Protein AF-0000000083697445 (afdb_homodimer)

Secondary structure (DSSP, 8-state):
--PBPEEEE-HHHHHHHHTEEEEES--TT--HHHHHHHHGGGS-EEEEEEEE-TTS-EEEEEEEEESSHHHHHHHHHHHTTT-B--/--PBPEEEE-HHHHHHHHTEEEEES--TT--HHHHHHHHGGGS-EEEEEEEE-TTS-EEEEEEEEESSHHHHHHHHHHHTTT-B--

Solvent-accessible surface area (backbone atoms only — not comparable to full-atom values): 9108 Å² total; per-residue (Å²): 130,71,54,46,24,42,45,44,68,37,53,74,50,47,63,55,34,59,9,22,30,31,36,34,62,42,51,53,83,66,50,70,67,61,53,48,61,61,57,47,76,42,41,58,74,73,44,78,45,73,45,52,46,94,81,67,37,35,71,19,34,33,41,39,27,35,74,38,46,68,30,34,50,52,40,36,72,66,31,38,68,67,36,64,63,132,130,72,55,46,24,41,44,45,68,36,54,73,50,49,62,54,33,58,9,23,30,30,38,33,63,42,52,54,82,65,50,70,68,60,52,47,62,62,58,46,76,41,42,56,73,73,45,80,46,72,45,54,46,94,83,67,37,36,73,19,36,33,43,39,25,35,74,38,46,68,30,35,51,51,39,36,69,65,33,36,67,66,36,64,64,130

Foldseek 3Di:
DDDDDDDDPPVVVVQQVLQKDKFFQAAFPDDPVNVCVLLCVLAAWPDKAFDADPVRGGPRMIMTGHPGNNSSVVSCVVDPVNDDDD/DDDDDDDDPPVVVVQQVLQKDKFFQAAFPDDPVVVCVLLPVLAAWPDKAFDADPVRTGPRMIMTGHPGNNSSVVSCVVDPVNDDDD

Radius of gyration: 20.16 Å; Cα contacts (8 Å, |Δi|>4): 335; chains: 2; bounding box: 30×50×48 Å

Organism: NCBI:txid97028

InterPro domains:
  IPR000504 RNA recognition motif domain [PF00076] (21-82)
  IPR000504 RNA recognition motif domain [PS50102] (19-86)
  IPR000504 RNA recognition motif domain [SM00360] (20-86)
  IPR012677 Nucleotide-binding alpha-beta plait domain superfamily [G3DSA:3.30.70.330] (16-86)
  IPR035979 RNA-binding domain superfamily [SSF54928] (15-82)

Sequence (172 aa):
ASSPLQVKYADGELERLEHKLFIGMLPKNVSEVEVSALFSKYGTIKDLQILRGSQQTSKGCAFLKYETKEQALAALEAINGKHKMEASSPLQVKYADGELERLEHKLFIGMLPKNVSEVEVSALFSKYGTIKDLQILRGSQQTSKGCAFLKYETKEQALAALEAINGKHKME

Nearest PDB structures (foldseek):
  3nnc-assembly1_A  TM=9.068E-01  e=1.904E-07  Homo sapiens
  2von-assembly1_A  TM=8.091E-01  e=4.634E-06  Homo sapiens
  2voo-assembly2_B  TM=8.103E-01  e=5.308E-06  Homo sapiens
  5iqq-assembly1_D  TM=8.779E-01  e=1.470E-05  Homo sapiens
  5wpa-assembly1_A  TM=9.255E-01  e=4.072E-05  Homo sapiens

pLDDT: mean 88.09, std 11.18, range [54.75, 98.19]

Structure (mmCIF, N/CA/C/O backbone):
data_AF-0000000083697445-model_v1
#
loop_
_entity.id
_entity.type
_entity.pdbx_description
1 polymer 'CUGBP Elav-like family member 5-like'
#
loop_
_atom_site.group_PDB
_atom_site.id
_atom_site.type_symbol
_atom_site.label_atom_id
_atom_site.label_alt_id
_atom_site.label_comp_id
_atom_site.label_asym_id
_atom_site.label_entity_id
_atom_site.label_seq_id
_atom_site.pdbx_PDB_ins_code
_atom_site.Cartn_x
_atom_site.Cartn_y
_atom_site.Cartn_z
_atom_site.occupancy
_atom_site.B_iso_or_equiv
_atom_site.auth_seq_id
_atom_site.auth_comp_id
_atom_site.auth_asym_id
_atom_site.auth_atom_id
_atom_site.pdbx_PDB_model_num
ATOM 1 N N . ALA A 1 1 ? -2.195 24.141 24.938 1 54.75 1 ALA A N 1
ATOM 2 C CA . ALA A 1 1 ? -1.483 24.609 23.766 1 54.75 1 ALA A CA 1
ATOM 3 C C . ALA A 1 1 ? -1.59 23.609 22.625 1 54.75 1 ALA A C 1
ATOM 5 O O . ALA A 1 1 ? -1.6 22.391 22.844 1 54.75 1 ALA A O 1
ATOM 6 N N . SER A 1 2 ? -2.082 23.938 21.453 1 76.31 2 SER A N 1
ATOM 7 C CA . SER A 1 2 ? -2.283 22.969 20.375 1 76.31 2 SER A CA 1
ATOM 8 C C . SER A 1 2 ? -0.956 22.391 19.891 1 76.31 2 SER A C 1
ATOM 10 O O . SER A 1 2 ? 0.028 23.125 19.75 1 76.31 2 SER A O 1
ATOM 12 N N . SER A 1 3 ? -0.766 21.094 20.125 1 87.69 3 SER A N 1
ATOM 13 C CA . SER A 1 3 ? 0.449 20.422 19.688 1 87.69 3 SER A CA 1
ATOM 14 C C . SER A 1 3 ? 0.592 20.484 18.172 1 87.69 3 SER A C 1
ATOM 16 O O . SER A 1 3 ? -0.406 20.469 17.438 1 87.69 3 SER A O 1
ATOM 18 N N . PRO A 1 4 ? 1.868 20.688 17.703 1 94.38 4 PRO A N 1
ATOM 19 C CA . PRO A 1 4 ? 2.076 20.641 16.25 1 94.38 4 PRO A CA 1
ATOM 20 C C . PRO A 1 4 ? 1.626 19.328 15.617 1 94.38 4 PRO A C 1
ATOM 22 O O . PRO A 1 4 ? 1.666 18.281 16.266 1 94.38 4 PRO A O 1
ATOM 25 N N . LEU A 1 5 ? 1.169 19.484 14.359 1 95.06 5 LEU A N 1
ATOM 26 C CA . LEU A 1 5 ? 0.784 18.281 13.617 1 95.06 5 LEU A CA 1
ATOM 27 C C . LEU A 1 5 ? 1.97 17.344 13.461 1 95.06 5 LEU A C 1
ATOM 29 O O . LEU A 1 5 ? 3.104 17.781 13.266 1 95.06 5 LEU A O 1
ATOM 33 N N . GLN A 1 6 ? 1.692 16.078 13.594 1 94.31 6 GLN A N 1
ATOM 34 C CA . GLN A 1 6 ? 2.641 15.039 13.211 1 94.31 6 GLN A CA 1
ATOM 35 C C . GLN A 1 6 ? 2.32 14.477 11.828 1 94.31 6 GLN A C 1
ATOM 37 O O . GLN A 1 6 ? 1.202 14.016 11.586 1 94.31 6 GLN A O 1
ATOM 42 N N . VAL A 1 7 ? 3.258 14.602 10.867 1 94.69 7 VAL A N 1
ATOM 43 C CA . VAL A 1 7 ? 3.076 14.07 9.523 1 94.69 7 VAL A CA 1
ATOM 44 C C . VAL A 1 7 ? 4.176 13.055 9.219 1 94.69 7 VAL A C 1
ATOM 46 O O . VAL A 1 7 ? 5.359 13.344 9.414 1 94.69 7 VAL A O 1
ATOM 49 N N . LYS A 1 8 ? 3.773 11.812 8.875 1 92.12 8 LYS A N 1
ATOM 50 C CA . LYS A 1 8 ? 4.715 10.773 8.469 1 92.12 8 LYS A CA 1
ATOM 51 C C . LYS A 1 8 ? 4.16 9.961 7.301 1 92.12 8 LYS A C 1
ATOM 53 O O . LYS A 1 8 ? 2.967 10.039 6.996 1 92.12 8 LYS A O 1
ATOM 58 N N . TYR A 1 9 ? 5.059 9.211 6.633 1 88.94 9 TYR A N 1
ATOM 59 C CA . TYR A 1 9 ? 4.543 8.266 5.656 1 88.94 9 TYR A CA 1
ATOM 60 C C . TYR A 1 9 ? 3.635 7.234 6.32 1 88.94 9 TYR A C 1
ATOM 62 O O . TYR A 1 9 ? 3.896 6.805 7.445 1 88.94 9 TYR A O 1
ATOM 70 N N . ALA A 1 10 ? 2.521 6.914 5.68 1 84.25 10 ALA A N 1
ATOM 71 C CA . ALA A 1 10 ? 1.624 5.895 6.211 1 84.25 10 ALA A CA 1
ATOM 72 C C . ALA A 1 10 ? 2.311 4.531 6.258 1 84.25 10 ALA A C 1
ATOM 74 O O . ALA A 1 10 ? 2.773 4.027 5.234 1 84.25 10 ALA A O 1
ATOM 75 N N . ASP A 1 11 ? 3.238 4.316 7.184 1 65.56 11 ASP A N 1
ATOM 76 C CA . ASP A 1 11 ? 4.074 3.127 7.328 1 65.56 11 ASP A CA 1
ATOM 77 C C . ASP A 1 11 ? 3.236 1.854 7.234 1 65.56 11 ASP A C 1
ATOM 79 O O . ASP A 1 11 ? 3.645 0.881 6.598 1 65.56 11 ASP A O 1
ATOM 83 N N . GLY A 1 12 ? 2.092 1.822 7.996 1 63.78 12 GLY A N 1
ATOM 84 C CA . GLY A 1 12 ? 1.35 0.571 8.031 1 63.78 12 GLY A CA 1
ATOM 85 C C . GLY A 1 12 ? 1.02 0.032 6.652 1 63.78 12 GLY A C 1
ATOM 86 O O . GLY A 1 12 ? 0.965 -1.183 6.453 1 63.78 12 GLY A O 1
ATOM 87 N N . GLU A 1 13 ? 1.055 0.935 5.844 1 60.91 13 GLU A N 1
ATOM 88 C CA . GLU A 1 13 ? 0.673 0.515 4.496 1 60.91 13 GLU A CA 1
ATOM 89 C C . GLU A 1 13 ? 1.84 -0.155 3.777 1 60.91 13 GLU A C 1
ATOM 91 O O . GLU A 1 13 ? 1.64 -1.073 2.979 1 60.91 13 GLU A O 1
ATOM 96 N N . LEU A 1 14 ? 2.949 0.31 4.137 1 60.62 14 LEU A N 1
ATOM 97 C CA . LEU A 1 14 ? 4.129 -0.295 3.525 1 60.62 14 LEU A CA 1
ATOM 98 C C . LEU A 1 14 ? 4.25 -1.764 3.916 1 60.62 14 LEU A C 1
ATOM 100 O O . LEU A 1 14 ? 4.512 -2.617 3.066 1 60.62 14 LEU A O 1
ATOM 104 N N . GLU A 1 15 ? 4.113 -1.955 5.191 1 62.12 15 GLU A N 1
ATOM 105 C CA . GLU A 1 15 ? 4.191 -3.334 5.664 1 62.12 15 GLU A CA 1
ATOM 106 C C . GLU A 1 15 ? 3.127 -4.207 5.004 1 62.12 15 GLU A C 1
ATOM 108 O O . GLU A 1 15 ? 3.385 -5.363 4.676 1 62.12 15 GLU A O 1
ATOM 113 N N . ARG A 1 16 ? 2.062 -3.555 4.738 1 66.69 16 ARG A N 1
ATOM 114 C CA . ARG A 1 16 ? 0.943 -4.293 4.164 1 66.69 16 ARG A CA 1
ATOM 115 C C . ARG A 1 16 ? 1.198 -4.617 2.693 1 66.69 16 ARG A C 1
ATOM 117 O O . ARG A 1 16 ? 0.812 -5.684 2.211 1 66.69 16 ARG A O 1
ATOM 124 N N . LEU A 1 17 ? 2.049 -3.848 2.121 1 69.75 17 LEU A N 1
ATOM 125 C CA . LEU A 1 17 ? 2.336 -4.023 0.701 1 69.75 17 LEU A CA 1
ATOM 126 C C . LEU A 1 17 ? 3.348 -5.145 0.485 1 69.75 17 LEU A C 1
ATOM 128 O O . LEU A 1 17 ? 3.248 -5.898 -0.484 1 69.75 17 LEU A O 1
ATOM 132 N N . GLU A 1 18 ? 4.203 -5.371 1.481 1 75.44 18 GLU A N 1
ATOM 133 C CA . GLU A 1 18 ? 5.285 -6.336 1.329 1 75.44 18 GLU A CA 1
ATOM 134 C C . GLU A 1 18 ? 4.762 -7.77 1.389 1 75.44 18 GLU A C 1
ATOM 136 O O . GLU A 1 18 ? 5.449 -8.703 0.978 1 75.44 18 GLU A O 1
ATOM 141 N N . HIS A 1 19 ? 3.527 -7.836 1.831 1 87.56 19 HIS A N 1
ATOM 142 C CA . HIS A 1 19 ? 2.973 -9.188 1.909 1 87.56 19 HIS A CA 1
ATOM 143 C C . HIS A 1 19 ? 1.938 -9.414 0.812 1 87.56 19 HIS A C 1
ATOM 145 O O . HIS A 1 19 ? 1.216 -10.414 0.837 1 87.56 19 HIS A O 1
ATOM 151 N N . LYS A 1 20 ? 1.91 -8.492 -0.183 1 90.31 20 LYS A N 1
ATOM 152 C CA . LYS A 1 20 ? 0.982 -8.609 -1.304 1 90.31 20 LYS A CA 1
ATOM 153 C C . LYS A 1 20 ? 1.714 -8.992 -2.586 1 90.31 20 LYS A C 1
ATOM 155 O O . LYS A 1 20 ? 2.746 -8.406 -2.918 1 90.31 20 LYS A O 1
ATOM 160 N N . LEU A 1 21 ? 1.105 -9.961 -3.354 1 93.81 21 LEU A N 1
ATOM 161 C CA . LEU A 1 21 ? 1.686 -10.453 -4.598 1 93.81 21 LEU A CA 1
ATOM 162 C C . LEU A 1 21 ? 0.755 -10.188 -5.777 1 93.81 21 LEU A C 1
ATOM 164 O O . LEU A 1 21 ? -0.468 -10.25 -5.633 1 93.81 21 LEU A O 1
ATOM 168 N N . PHE A 1 22 ? 1.399 -9.859 -6.848 1 92.88 22 PHE A N 1
ATOM 169 C CA . PHE A 1 22 ? 0.784 -9.953 -8.164 1 92.88 22 PHE A CA 1
ATOM 170 C C . PHE A 1 22 ? 1.038 -11.32 -8.789 1 92.88 22 PHE A C 1
ATOM 172 O O . PHE A 1 22 ? 2.168 -11.82 -8.766 1 92.88 22 PHE A O 1
ATOM 179 N N . ILE A 1 23 ? -0.003 -11.906 -9.367 1 95.38 23 ILE A N 1
ATOM 180 C CA . ILE A 1 23 ? 0.073 -13.18 -10.086 1 95.38 23 ILE A CA 1
ATOM 181 C C . ILE A 1 23 ? -0.394 -12.992 -11.523 1 95.38 23 ILE A C 1
ATOM 183 O O . ILE A 1 23 ? -1.516 -12.539 -11.766 1 95.38 23 ILE A O 1
ATOM 187 N N . GLY A 1 24 ? 0.518 -13.258 -12.453 1 94.75 24 GLY A N 1
ATOM 188 C CA . GLY A 1 24 ? 0.191 -13.164 -13.867 1 94.75 24 GLY A CA 1
ATOM 189 C C . GLY A 1 24 ? 0.255 -14.492 -14.586 1 94.75 24 GLY A C 1
ATOM 190 O O . GLY A 1 24 ? 0.662 -15.5 -14.008 1 94.75 24 GLY A O 1
ATOM 191 N N . MET A 1 25 ? -0.325 -14.383 -15.82 1 92.88 25 MET A N 1
ATOM 192 C CA . MET A 1 25 ? -0.33 -15.531 -16.719 1 92.88 25 MET A CA 1
ATOM 193 C C . MET A 1 25 ? -1.287 -16.609 -16.234 1 92.88 25 MET A C 1
ATOM 195 O O . MET A 1 25 ? -1.001 -17.797 -16.344 1 92.88 25 MET A O 1
ATOM 199 N N . LEU A 1 26 ? -2.314 -16.156 -15.609 1 93.75 26 LEU A N 1
ATOM 200 C CA . LEU A 1 26 ? -3.375 -17.078 -15.203 1 93.75 26 LEU A CA 1
ATOM 201 C C . LEU A 1 26 ? -4.266 -17.438 -16.391 1 93.75 26 LEU A C 1
ATOM 203 O O . LEU A 1 26 ? -4.555 -16.594 -17.234 1 93.75 26 LEU A O 1
ATOM 207 N N . PRO A 1 27 ? -4.637 -18.688 -16.406 1 91.06 27 PRO A N 1
ATOM 208 C CA . PRO A 1 27 ? -5.625 -19.062 -17.422 1 91.06 27 PRO A CA 1
ATOM 209 C C . PRO A 1 27 ? -6.914 -18.25 -17.312 1 91.06 27 PRO A C 1
ATOM 211 O O . PRO A 1 27 ? -7.293 -17.828 -16.219 1 91.06 27 PRO A O 1
ATOM 214 N N . LYS A 1 28 ? -7.652 -18.078 -18.438 1 86.75 28 LYS A N 1
ATOM 215 C CA . LYS A 1 28 ? -8.859 -17.266 -18.5 1 86.75 28 LYS A CA 1
ATOM 216 C C . LYS A 1 28 ? -9.953 -17.828 -17.594 1 86.75 28 LYS A C 1
ATOM 218 O O . LYS A 1 28 ? -10.75 -17.078 -17.047 1 86.75 28 LYS A O 1
ATOM 223 N N . ASN A 1 29 ? -9.945 -19.141 -17.375 1 87.25 29 ASN A N 1
ATOM 224 C CA . ASN A 1 29 ? -11.039 -19.781 -16.641 1 87.25 29 ASN A CA 1
ATOM 225 C C . ASN A 1 29 ? -10.594 -20.188 -15.242 1 87.25 29 ASN A C 1
ATOM 227 O O . ASN A 1 29 ? -11.25 -21.016 -14.602 1 87.25 29 ASN A O 1
ATOM 231 N N . VAL A 1 30 ? -9.547 -19.578 -14.805 1 90.5 30 VAL A N 1
ATOM 232 C CA . VAL A 1 30 ? -9.055 -20 -13.5 1 90.5 30 VAL A CA 1
ATOM 233 C C . VAL A 1 30 ? -10.031 -19.578 -12.414 1 90.5 30 VAL A C 1
ATOM 235 O O . VAL A 1 30 ? -10.633 -18.5 -12.492 1 90.5 30 VAL A O 1
ATOM 238 N N . SER A 1 31 ? -10.172 -20.438 -11.391 1 90.19 31 SER A N 1
ATOM 239 C CA . SER A 1 31 ? -11.055 -20.125 -10.273 1 90.19 31 SER A CA 1
ATOM 240 C C . SER A 1 31 ? -10.258 -19.672 -9.055 1 90.19 31 SER A C 1
ATOM 242 O O . SER A 1 31 ? -9.078 -20 -8.922 1 90.19 31 SER A O 1
ATOM 244 N N . GLU A 1 32 ? -10.945 -19 -8.109 1 93.06 32 GLU A N 1
ATOM 245 C CA . GLU A 1 32 ? -10.328 -18.609 -6.844 1 93.06 32 GLU A CA 1
ATOM 246 C C . GLU A 1 32 ? -9.898 -19.828 -6.035 1 93.06 32 GLU A C 1
ATOM 248 O O . GLU A 1 32 ? -8.867 -19.797 -5.355 1 93.06 32 GLU A O 1
ATOM 253 N N . VAL A 1 33 ? -10.68 -20.859 -6.148 1 94.62 33 VAL A N 1
ATOM 254 C CA . VAL A 1 33 ? -10.398 -22.094 -5.406 1 94.62 33 VAL A CA 1
ATOM 255 C C . VAL A 1 33 ? -9.062 -22.672 -5.867 1 94.62 33 VAL A C 1
ATOM 257 O O . VAL A 1 33 ? -8.234 -23.078 -5.043 1 94.62 33 VAL A O 1
ATOM 260 N N . GLU A 1 34 ? -8.836 -22.672 -7.141 1 94.44 34 GLU A N 1
ATOM 261 C CA . GLU A 1 34 ? -7.602 -23.234 -7.695 1 94.44 34 GLU A CA 1
ATOM 262 C C . GLU A 1 34 ? -6.387 -22.406 -7.273 1 94.44 34 GLU A C 1
ATOM 264 O O . GLU A 1 34 ? -5.363 -22.969 -6.875 1 94.44 34 GLU A O 1
ATOM 269 N N . VAL A 1 35 ? -6.527 -21.141 -7.324 1 96.19 35 VAL A N 1
ATOM 270 C CA . VAL A 1 35 ? -5.426 -20.25 -6.945 1 96.19 35 VAL A CA 1
ATOM 271 C C . VAL A 1 35 ? -5.148 -20.391 -5.449 1 96.19 35 VAL A C 1
ATOM 273 O O . VAL A 1 35 ? -3.992 -20.547 -5.039 1 96.19 35 VAL A O 1
ATOM 276 N N . SER A 1 36 ? -6.156 -20.406 -4.656 1 97.19 36 SER A N 1
ATOM 277 C CA . SER A 1 36 ? -6.012 -20.516 -3.207 1 97.19 36 SER A CA 1
ATOM 278 C C . SER A 1 36 ? -5.363 -21.844 -2.811 1 97.19 36 SER A C 1
ATOM 280 O O . SER A 1 36 ? -4.543 -21.891 -1.892 1 97.19 36 SER A O 1
ATOM 282 N N . ALA A 1 37 ? -5.727 -22.859 -3.48 1 96.81 37 ALA A N 1
ATOM 283 C CA . ALA A 1 37 ? -5.172 -24.188 -3.172 1 96.81 37 ALA A CA 1
ATOM 284 C C . ALA A 1 37 ? -3.656 -24.203 -3.371 1 96.81 37 ALA A C 1
ATOM 286 O O . ALA A 1 37 ? -2.926 -24.766 -2.561 1 96.81 37 ALA A O 1
ATOM 287 N N . LEU A 1 38 ? -3.23 -23.594 -4.348 1 97 38 LEU A N 1
ATOM 288 C CA . LEU A 1 38 ? -1.805 -23.562 -4.648 1 97 38 LEU A CA 1
ATOM 289 C C . LEU A 1 38 ? -1.065 -22.672 -3.66 1 97 38 LEU A C 1
ATOM 291 O O . LEU A 1 38 ? -0.038 -23.062 -3.105 1 97 38 LEU A O 1
ATOM 295 N N . PHE A 1 39 ? -1.509 -21.547 -3.369 1 98.12 39 PHE A N 1
ATOM 296 C CA . PHE A 1 39 ? -0.775 -20.516 -2.633 1 98.12 39 PHE A CA 1
ATOM 297 C C . PHE A 1 39 ? -0.92 -20.734 -1.131 1 98.12 39 PHE A C 1
ATOM 299 O O . PHE A 1 39 ? -0.108 -20.234 -0.349 1 98.12 39 PHE A O 1
ATOM 306 N N . SER A 1 40 ? -1.927 -21.469 -0.719 1 98.19 40 SER A N 1
ATOM 307 C CA . SER A 1 40 ? -2.115 -21.734 0.703 1 98.19 40 SER A CA 1
ATOM 308 C C . SER A 1 40 ? -1.018 -22.656 1.246 1 98.19 40 SER A C 1
ATOM 310 O O . SER A 1 40 ? -0.836 -22.75 2.461 1 98.19 40 SER A O 1
ATOM 312 N N . LYS A 1 41 ? -0.303 -23.188 0.384 1 98 41 LYS A N 1
ATOM 313 C CA . LYS A 1 41 ? 0.814 -24.031 0.774 1 98 41 LYS A CA 1
ATOM 314 C C . LYS A 1 41 ? 1.916 -23.234 1.451 1 98 41 LYS A C 1
ATOM 316 O O . LYS A 1 41 ? 2.76 -23.781 2.158 1 98 41 LYS A O 1
ATOM 321 N N . TYR A 1 42 ? 1.882 -21.984 1.276 1 98 42 TYR A N 1
ATOM 322 C CA . TYR A 1 42 ? 3.014 -21.172 1.711 1 98 42 TYR A CA 1
ATOM 323 C C . TYR A 1 42 ? 2.611 -20.25 2.85 1 98 42 TYR A C 1
ATOM 325 O O . TYR A 1 42 ? 3.422 -19.438 3.316 1 98 42 TYR A O 1
ATOM 333 N N . GLY A 1 43 ? 1.399 -20.312 3.211 1 97.62 43 GLY A N 1
ATOM 334 C CA . GLY A 1 43 ? 0.983 -19.5 4.336 1 97.62 43 GLY A CA 1
ATOM 335 C C . GLY A 1 43 ? -0.503 -19.188 4.336 1 97.62 43 GLY A C 1
ATOM 336 O O . GLY A 1 43 ? -1.265 -19.797 3.578 1 97.62 43 GLY A O 1
ATOM 337 N N . THR A 1 44 ? -0.844 -18.297 5.293 1 97.69 44 THR A N 1
ATOM 338 C CA . THR A 1 44 ? -2.234 -17.875 5.445 1 97.69 44 THR A CA 1
ATOM 339 C C . THR A 1 44 ? -2.57 -16.75 4.477 1 97.69 44 THR A C 1
ATOM 341 O O . THR A 1 44 ? -1.984 -15.672 4.547 1 97.69 44 THR A O 1
ATOM 344 N N . ILE A 1 45 ? -3.604 -16.984 3.643 1 96.56 45 ILE A N 1
ATOM 345 C CA . ILE A 1 45 ? -4.059 -15.977 2.693 1 96.56 45 ILE A CA 1
ATOM 346 C C . ILE A 1 45 ? -5.098 -15.07 3.355 1 96.56 45 ILE A C 1
ATOM 348 O O . ILE A 1 45 ? -6.113 -15.555 3.861 1 96.56 45 ILE A O 1
ATOM 352 N N . LYS A 1 46 ? -4.789 -13.742 3.338 1 93.75 46 LYS A N 1
ATOM 353 C CA . LYS A 1 46 ? -5.699 -12.766 3.939 1 93.75 46 LYS A CA 1
ATOM 354 C C . LYS A 1 46 ? -6.68 -12.227 2.906 1 93.75 46 LYS A C 1
ATOM 356 O O . LYS A 1 46 ? -7.801 -11.836 3.248 1 93.75 46 LYS A O 1
ATOM 361 N N . ASP A 1 47 ? -6.238 -12.141 1.714 1 91.81 47 ASP A N 1
ATOM 362 C CA . ASP A 1 47 ? -7.039 -11.594 0.623 1 91.81 47 ASP A CA 1
ATOM 363 C C . ASP A 1 47 ? -6.605 -12.18 -0.721 1 91.81 47 ASP A C 1
ATOM 365 O O . ASP A 1 47 ? -5.414 -12.406 -0.949 1 91.81 47 ASP A O 1
ATOM 369 N N . LEU A 1 48 ? -7.633 -12.508 -1.579 1 94.19 48 LEU A N 1
ATOM 370 C CA . LEU A 1 48 ? -7.406 -12.961 -2.945 1 94.19 48 LEU A CA 1
ATOM 371 C C . LEU A 1 48 ? -8.414 -12.344 -3.904 1 94.19 48 LEU A C 1
ATOM 373 O O . LEU A 1 48 ? -9.625 -12.477 -3.711 1 94.19 48 LEU A O 1
ATOM 377 N N . GLN A 1 49 ? -7.797 -11.625 -4.914 1 89.88 49 GLN A N 1
ATOM 378 C CA . GLN A 1 49 ? -8.641 -10.984 -5.914 1 89.88 49 GLN A CA 1
ATOM 379 C C . GLN A 1 49 ? -8.195 -11.352 -7.328 1 89.88 49 GLN A C 1
ATOM 381 O O . GLN A 1 49 ? -7.094 -10.992 -7.75 1 89.88 49 GLN A O 1
ATOM 386 N N . ILE A 1 50 ? -9.102 -12 -8.055 1 90.75 50 ILE A N 1
ATOM 387 C CA . ILE A 1 50 ? -8.859 -12.258 -9.469 1 90.75 50 ILE A CA 1
ATOM 388 C C . ILE A 1 50 ? -9.508 -11.156 -10.305 1 90.75 50 ILE A C 1
ATOM 390 O O . ILE A 1 50 ? -10.672 -10.805 -10.102 1 90.75 50 ILE A O 1
ATOM 394 N N . LEU A 1 51 ? -8.672 -10.516 -11.18 1 86.69 51 LEU A N 1
ATOM 395 C CA . LEU A 1 51 ? -9.203 -9.453 -12.016 1 86.69 51 LEU A CA 1
ATOM 396 C C . LEU A 1 51 ? -9.977 -10.023 -13.203 1 86.69 51 LEU A C 1
ATOM 398 O O . LEU A 1 51 ? -9.453 -10.859 -13.945 1 86.69 51 LEU A O 1
ATOM 402 N N . ARG A 1 52 ? -11.18 -9.734 -13.195 1 79.94 52 ARG A N 1
ATOM 403 C CA . ARG A 1 52 ? -12.062 -10.227 -14.25 1 79.94 52 ARG A CA 1
ATOM 404 C C . ARG A 1 52 ? -12.594 -9.07 -15.094 1 79.94 52 ARG A C 1
ATOM 406 O O . ARG A 1 52 ? -12.789 -7.965 -14.586 1 79.94 52 ARG A O 1
ATOM 413 N N . GLY A 1 53 ? -12.609 -9.305 -16.469 1 72.38 53 GLY A N 1
ATOM 414 C CA . GLY A 1 53 ? -13.25 -8.359 -17.359 1 72.38 53 GLY A CA 1
ATOM 415 C C . GLY A 1 53 ? -14.766 -8.391 -17.281 1 72.38 53 GLY A C 1
ATOM 416 O O . GLY A 1 53 ? -15.328 -8.945 -16.328 1 72.38 53 GLY A O 1
ATOM 417 N N . SER A 1 54 ? -15.336 -7.637 -18.203 1 68.31 54 SER A N 1
ATOM 418 C CA . SER A 1 54 ? -16.781 -7.438 -18.25 1 68.31 54 SER A CA 1
ATOM 419 C C . SER A 1 54 ? -17.516 -8.766 -18.375 1 68.31 54 SER A C 1
ATOM 421 O O . SER A 1 54 ? -18.641 -8.914 -17.875 1 68.31 54 SER A O 1
ATOM 423 N N . GLN A 1 55 ? -16.938 -9.641 -19.016 1 66.19 55 GLN A N 1
ATOM 424 C CA . GLN A 1 55 ? -17.625 -10.914 -19.203 1 66.19 55 GLN A CA 1
ATOM 425 C C . GLN A 1 55 ? -17.188 -11.93 -18.156 1 66.19 55 GLN A C 1
ATOM 427 O O . GLN A 1 55 ? -17.25 -13.141 -18.391 1 66.19 55 GLN A O 1
ATOM 432 N N . GLN A 1 56 ? -16.688 -11.469 -17.031 1 67.69 56 GLN A N 1
ATOM 433 C CA . GLN A 1 56 ? -16.25 -12.336 -15.945 1 67.69 56 GLN A CA 1
ATOM 434 C C . GLN A 1 56 ? -15.047 -13.18 -16.375 1 67.69 56 GLN A C 1
ATOM 436 O O . GLN A 1 56 ? -14.719 -14.18 -15.727 1 67.69 56 GLN A O 1
ATOM 441 N N . THR A 1 57 ? -14.562 -12.844 -17.562 1 67.44 57 THR A N 1
ATOM 442 C CA . THR A 1 57 ? -13.336 -13.508 -18 1 67.44 57 THR A CA 1
ATOM 443 C C . THR A 1 57 ? -12.117 -12.891 -17.312 1 67.44 57 THR A C 1
ATOM 445 O O . THR A 1 57 ? -12.055 -11.68 -17.094 1 67.44 57 THR A O 1
ATOM 448 N N . SER A 1 58 ? -11.281 -13.805 -16.734 1 70.81 58 SER A N 1
ATOM 449 C CA . SER A 1 58 ? -10.07 -13.344 -16.062 1 70.81 58 SER A CA 1
ATOM 450 C C . SER A 1 58 ? -9.172 -12.562 -17.016 1 70.81 58 SER A C 1
ATOM 452 O O . SER A 1 58 ? -9.062 -12.914 -18.203 1 70.81 58 SER A O 1
ATOM 454 N N . LYS A 1 59 ? -8.664 -11.477 -16.562 1 80.06 59 LYS A N 1
ATOM 455 C CA . LYS A 1 59 ? -7.668 -10.742 -17.328 1 80.06 59 LYS A CA 1
ATOM 456 C C . LYS A 1 59 ? -6.301 -11.414 -17.25 1 80.06 59 LYS A C 1
ATOM 458 O O . LYS A 1 59 ? -5.289 -10.836 -17.656 1 80.06 59 LYS A O 1
ATOM 463 N N . GLY A 1 60 ? -6.27 -12.672 -16.688 1 89.88 60 GLY A N 1
ATOM 464 C CA . GLY A 1 60 ? -5.031 -13.422 -16.609 1 89.88 60 GLY A CA 1
ATOM 465 C C . GLY A 1 60 ? -4.152 -13.016 -15.438 1 89.88 60 GLY A C 1
ATOM 466 O O . GLY A 1 60 ? -2.938 -13.234 -15.461 1 89.88 60 GLY A O 1
ATOM 467 N N . CYS A 1 61 ? -4.785 -12.32 -14.461 1 93.5 61 CYS A N 1
ATOM 468 C CA . CYS A 1 61 ? -3.949 -11.914 -13.336 1 93.5 61 CYS A CA 1
ATOM 469 C C . CYS A 1 61 ? -4.754 -11.867 -12.047 1 93.5 61 CYS A C 1
ATOM 471 O O . CYS A 1 61 ? -5.984 -11.922 -12.078 1 93.5 61 CYS A O 1
ATOM 473 N N . ALA A 1 62 ? -4.066 -11.883 -10.906 1 93 62 ALA A N 1
ATOM 474 C CA . ALA A 1 62 ? -4.668 -11.82 -9.578 1 93 62 ALA A CA 1
ATOM 475 C C . ALA A 1 62 ? -3.752 -11.086 -8.602 1 93 62 ALA A C 1
ATOM 477 O O . ALA A 1 62 ? -2.547 -10.969 -8.836 1 93 62 ALA A O 1
ATOM 478 N N . PHE A 1 63 ? -4.379 -10.555 -7.562 1 91.81 63 PHE A N 1
ATOM 479 C CA . PHE A 1 63 ? -3.66 -10.047 -6.402 1 91.81 63 PHE A CA 1
ATOM 480 C C . PHE A 1 63 ? -3.928 -10.906 -5.176 1 91.81 63 PHE A C 1
ATOM 482 O O . PHE A 1 63 ? -5.074 -11.258 -4.898 1 91.81 63 PHE A O 1
ATOM 489 N N . LEU A 1 64 ? -2.758 -11.227 -4.488 1 94.88 64 LEU A N 1
ATOM 490 C CA . LEU A 1 64 ? -2.834 -12.094 -3.318 1 94.88 64 LEU A CA 1
ATOM 491 C C . LEU A 1 64 ? -2.07 -11.492 -2.145 1 94.88 64 LEU A C 1
ATOM 493 O O . LEU A 1 64 ? -0.932 -11.047 -2.301 1 94.88 64 LEU A O 1
ATOM 497 N N . LYS A 1 65 ? -2.771 -11.477 -0.99 1 91.62 65 LYS A N 1
ATOM 498 C CA . LYS A 1 65 ? -2.15 -10.953 0.223 1 91.62 65 LYS A CA 1
ATOM 499 C C . LYS A 1 65 ? -1.979 -12.047 1.271 1 91.62 65 LYS A C 1
ATOM 501 O O . LYS A 1 65 ? -2.941 -12.734 1.624 1 91.62 65 LYS A O 1
ATOM 506 N N . TYR A 1 66 ? -0.723 -12.086 1.849 1 95.75 66 TYR A N 1
ATOM 507 C CA . TYR A 1 66 ? -0.438 -13.031 2.924 1 95.75 66 TYR A CA 1
ATOM 508 C C . TYR A 1 66 ? -0.487 -12.344 4.281 1 95.75 66 TYR A C 1
ATOM 510 O O . TYR A 1 66 ? -0.518 -11.109 4.359 1 95.75 66 TYR A O 1
ATOM 518 N N . GLU A 1 67 ? -0.512 -13.211 5.242 1 93.12 67 GLU A N 1
ATOM 519 C CA . GLU A 1 67 ? -0.46 -12.727 6.617 1 93.12 67 GLU A CA 1
ATOM 520 C C . GLU A 1 67 ? 0.894 -12.094 6.93 1 93.12 67 GLU A C 1
ATOM 522 O O . GLU A 1 67 ? 0.972 -11.109 7.664 1 93.12 67 GLU A O 1
ATOM 527 N N . THR A 1 68 ? 1.984 -12.648 6.379 1 89.81 68 THR A N 1
ATOM 528 C CA . THR A 1 68 ? 3.311 -12.109 6.672 1 89.81 68 THR A CA 1
ATOM 529 C C . THR A 1 68 ? 4.133 -11.969 5.395 1 89.81 68 THR A C 1
ATOM 531 O O . THR A 1 68 ? 3.848 -12.625 4.391 1 89.81 68 THR A O 1
ATOM 534 N N . LYS A 1 69 ? 5.133 -11.156 5.539 1 89.38 69 LYS A N 1
ATOM 535 C CA . LYS A 1 69 ? 6.059 -10.945 4.434 1 89.38 69 LYS A CA 1
ATOM 536 C C . LYS A 1 69 ? 6.824 -12.219 4.102 1 89.38 69 LYS A C 1
ATOM 538 O O . LYS A 1 69 ? 7.09 -12.5 2.93 1 89.38 69 LYS A O 1
ATOM 543 N N . GLU A 1 70 ? 7.188 -12.977 5.102 1 94.31 70 GLU A N 1
ATOM 544 C CA . GLU A 1 70 ? 7.941 -14.219 4.918 1 94.31 70 GLU A CA 1
ATOM 545 C C . GLU A 1 70 ? 7.156 -15.219 4.074 1 94.31 70 GLU A C 1
ATOM 547 O O . GLU A 1 70 ? 7.727 -15.906 3.229 1 94.31 70 GLU A O 1
ATOM 552 N N . GLN A 1 71 ? 5.898 -15.25 4.297 1 96.75 71 GLN A N 1
ATOM 553 C CA . GLN A 1 71 ? 5.039 -16.141 3.521 1 96.75 71 GLN A CA 1
ATOM 554 C C . GLN A 1 71 ? 5.004 -15.727 2.053 1 96.75 71 GLN A C 1
ATOM 556 O O . GLN A 1 71 ? 5.078 -16.578 1.163 1 96.75 71 GLN A O 1
ATOM 561 N N . ALA A 1 72 ? 4.875 -14.43 1.795 1 95.44 72 ALA A N 1
ATOM 562 C CA . ALA A 1 72 ? 4.863 -13.906 0.431 1 95.44 72 ALA A CA 1
ATOM 563 C C . ALA A 1 72 ? 6.168 -14.227 -0.292 1 95.44 72 ALA A C 1
ATOM 565 O O . ALA A 1 72 ? 6.156 -14.664 -1.446 1 95.44 72 ALA A O 1
ATOM 566 N N . LEU A 1 73 ? 7.238 -14.055 0.424 1 93.88 73 LEU A N 1
ATOM 567 C CA . LEU A 1 73 ? 8.547 -14.336 -0.147 1 93.88 73 LEU A CA 1
ATOM 568 C C . LEU A 1 73 ? 8.688 -15.82 -0.474 1 93.88 73 LEU A C 1
ATOM 570 O O . LEU A 1 73 ? 9.188 -16.188 -1.544 1 93.88 73 LEU A O 1
ATOM 574 N N . ALA A 1 74 ? 8.273 -16.688 0.387 1 97.19 74 ALA A N 1
ATOM 575 C CA . ALA A 1 74 ? 8.336 -18.141 0.166 1 97.19 74 ALA A CA 1
ATOM 576 C C . ALA A 1 74 ? 7.543 -18.531 -1.077 1 97.19 74 ALA A C 1
ATOM 578 O O . ALA A 1 74 ? 8.016 -19.328 -1.896 1 97.19 74 ALA A O 1
ATOM 579 N N . ALA A 1 75 ? 6.363 -18.016 -1.182 1 97.75 75 ALA A N 1
ATOM 580 C CA . ALA A 1 75 ? 5.527 -18.312 -2.34 1 97.75 75 ALA A CA 1
ATOM 581 C C . ALA A 1 75 ? 6.18 -17.828 -3.631 1 97.75 75 ALA A C 1
ATOM 583 O O . ALA A 1 75 ? 6.207 -18.547 -4.629 1 97.75 75 ALA A O 1
ATOM 584 N N . LEU A 1 76 ? 6.598 -16.609 -3.602 1 96.25 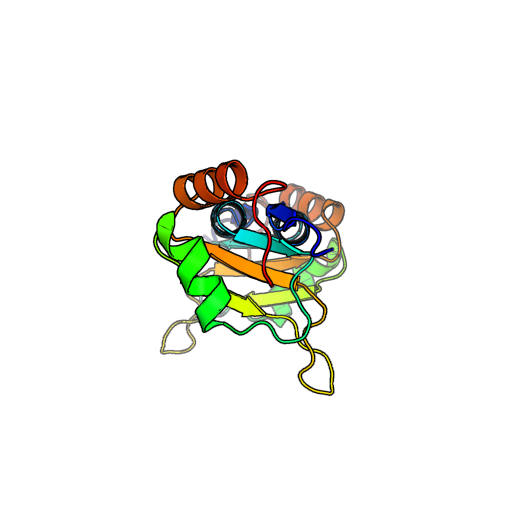76 LEU A N 1
ATOM 585 C CA . LEU A 1 76 ? 7.254 -16 -4.758 1 96.25 76 LEU A CA 1
ATOM 586 C C . LEU A 1 76 ? 8.414 -16.875 -5.234 1 96.25 76 LEU A C 1
ATOM 588 O O . LEU A 1 76 ? 8.492 -17.203 -6.422 1 96.25 76 LEU A O 1
ATOM 592 N N . GLU A 1 77 ? 9.273 -17.312 -4.309 1 96.62 77 GLU A N 1
ATOM 593 C CA . GLU A 1 77 ? 10.453 -18.109 -4.629 1 96.62 77 GLU A CA 1
ATOM 594 C C . GLU A 1 77 ? 10.07 -19.5 -5.137 1 96.62 77 GLU A C 1
ATOM 596 O O . GLU A 1 77 ? 10.727 -20.047 -6.02 1 96.62 77 GLU A O 1
ATOM 601 N N . ALA A 1 78 ? 9.039 -19.984 -4.68 1 97.44 78 ALA A N 1
ATOM 602 C CA . ALA A 1 78 ? 8.641 -21.344 -4.992 1 97.44 78 ALA A CA 1
ATOM 603 C C . ALA A 1 78 ? 7.918 -21.422 -6.332 1 97.44 78 ALA A C 1
ATOM 605 O O . ALA A 1 78 ? 8.031 -22.406 -7.059 1 97.44 78 ALA A O 1
ATOM 606 N N . ILE A 1 79 ? 7.191 -20.344 -6.707 1 97.19 79 ILE A N 1
ATOM 607 C CA . ILE A 1 79 ? 6.211 -20.484 -7.781 1 97.19 79 ILE A CA 1
ATOM 608 C C . ILE A 1 79 ? 6.68 -19.719 -9.008 1 97.19 79 ILE A C 1
ATOM 610 O O . ILE A 1 79 ? 6.496 -20.172 -10.141 1 97.19 79 ILE A O 1
ATOM 614 N N . ASN A 1 80 ? 7.191 -18.516 -8.805 1 96.69 80 ASN A N 1
ATOM 615 C CA . ASN A 1 80 ? 7.531 -17.641 -9.922 1 96.69 80 ASN A CA 1
ATOM 616 C C . ASN A 1 80 ? 8.383 -18.359 -10.969 1 96.69 80 ASN A C 1
ATOM 618 O O . ASN A 1 80 ? 9.469 -18.844 -10.656 1 96.69 80 ASN A O 1
ATOM 622 N N . GLY A 1 81 ? 7.805 -18.438 -12.125 1 96.19 81 GLY A N 1
ATOM 623 C CA . GLY A 1 81 ? 8.531 -19.016 -13.25 1 96.19 81 GLY A CA 1
ATOM 624 C C . GLY A 1 81 ? 8.664 -20.516 -13.156 1 96.19 81 GLY A C 1
ATOM 625 O O . GLY A 1 81 ? 9.375 -21.141 -13.961 1 96.19 81 GLY A O 1
ATOM 626 N N . LYS A 1 82 ? 8.023 -21.188 -12.234 1 95.56 82 LYS A N 1
ATOM 627 C CA . LYS A 1 82 ? 8.242 -22.609 -11.992 1 95.56 82 LYS A CA 1
ATOM 628 C C . LYS A 1 82 ? 6.938 -23.391 -12.102 1 95.56 82 LYS A C 1
ATOM 630 O O . LYS A 1 82 ? 6.945 -24.594 -12.398 1 95.56 82 LYS A O 1
ATOM 635 N N . HIS A 1 83 ? 5.855 -22.766 -11.789 1 95.25 83 HIS A N 1
ATOM 636 C CA . HIS A 1 83 ? 4.566 -23.453 -11.758 1 95.25 83 HIS A CA 1
ATOM 637 C C . HIS A 1 83 ? 3.705 -23.047 -12.953 1 95.25 83 HIS A C 1
ATOM 639 O O . HIS A 1 83 ? 3.672 -21.875 -13.336 1 95.25 83 HIS A O 1
ATOM 645 N N . LYS A 1 84 ? 3.016 -24.062 -13.484 1 93.31 84 LYS A N 1
ATOM 646 C CA . LYS A 1 84 ? 2.047 -23.828 -14.555 1 93.31 84 LYS A CA 1
ATOM 647 C C . LYS A 1 84 ? 0.639 -24.219 -14.109 1 93.31 84 LYS A C 1
ATOM 649 O O . LYS A 1 84 ? 0.459 -25.203 -13.391 1 93.31 84 LYS A O 1
ATOM 654 N N . MET A 1 85 ? -0.268 -23.281 -14.43 1 87.06 85 MET A N 1
ATOM 655 C CA . MET A 1 85 ? -1.669 -23.609 -14.18 1 87.06 85 MET A CA 1
ATOM 656 C C . MET A 1 85 ? -2.4 -23.922 -15.484 1 87.06 85 MET A C 1
ATOM 658 O O . MET A 1 85 ? -2.137 -23.281 -16.5 1 87.06 85 MET A O 1
ATOM 662 N N . GLU A 1 86 ? -3.096 -25.062 -15.594 1 77.62 86 GLU A N 1
ATOM 663 C CA . GLU A 1 86 ? -3.834 -25.5 -16.766 1 77.62 86 GLU A CA 1
ATOM 664 C C . GLU A 1 86 ? -5.34 -25.438 -16.531 1 77.62 86 GLU A C 1
ATOM 666 O O . GLU A 1 86 ? -5.801 -25.562 -15.398 1 77.62 86 GLU A O 1
ATOM 671 N N . ALA B 1 1 ? 1.119 -24.297 -25.094 1 54.91 1 ALA B N 1
ATOM 672 C CA . ALA B 1 1 ? 1.811 -24.734 -23.875 1 54.91 1 ALA B CA 1
ATOM 673 C C . ALA B 1 1 ? 1.572 -23.75 -22.734 1 54.91 1 ALA B C 1
ATOM 675 O O . ALA B 1 1 ? 1.485 -22.531 -22.953 1 54.91 1 ALA B O 1
ATOM 676 N N . SER B 1 2 ? 1.05 -24.125 -21.594 1 76.44 2 SER B N 1
ATOM 677 C CA . SER B 1 2 ? 0.728 -23.203 -20.516 1 76.44 2 SER B CA 1
ATOM 678 C C . SER B 1 2 ? 1.984 -22.531 -19.953 1 76.44 2 SER B C 1
ATOM 680 O O . SER B 1 2 ? 3.014 -23.188 -19.781 1 76.44 2 SER B O 1
ATOM 682 N N . SER B 1 3 ? 2.09 -21.234 -20.156 1 87.88 3 SER B N 1
ATOM 683 C CA . SER B 1 3 ? 3.229 -20.484 -19.641 1 87.88 3 SER B CA 1
ATOM 684 C C . SER B 1 3 ? 3.287 -20.547 -18.125 1 87.88 3 SER B C 1
ATOM 686 O O . SER B 1 3 ? 2.252 -20.594 -17.453 1 87.88 3 SER B O 1
ATOM 688 N N . PRO B 1 4 ? 4.543 -20.656 -17.594 1 94.56 4 PRO B N 1
ATOM 689 C CA . PRO B 1 4 ? 4.664 -20.609 -16.125 1 94.56 4 PRO B CA 1
ATOM 690 C C . PRO B 1 4 ? 4.074 -19.344 -15.531 1 94.56 4 PRO B C 1
ATOM 692 O O . PRO B 1 4 ? 4.086 -18.281 -16.172 1 94.56 4 PRO B O 1
ATOM 695 N N . LEU B 1 5 ? 3.545 -19.531 -14.305 1 95.19 5 LEU B N 1
ATOM 696 C CA . LEU B 1 5 ? 3.021 -18.375 -13.586 1 95.19 5 LEU B CA 1
ATOM 697 C C . LEU B 1 5 ? 4.117 -17.344 -13.344 1 95.19 5 LEU B C 1
ATOM 699 O O . LEU B 1 5 ? 5.27 -17.703 -13.086 1 95.19 5 LEU B O 1
ATOM 703 N N . GLN B 1 6 ? 3.736 -16.094 -13.492 1 94.38 6 GLN B N 1
ATOM 704 C CA . GLN B 1 6 ? 4.574 -14.992 -13.047 1 94.38 6 GLN B CA 1
ATOM 705 C C . GLN B 1 6 ? 4.129 -14.477 -11.68 1 94.38 6 GLN B C 1
ATOM 707 O O . GLN B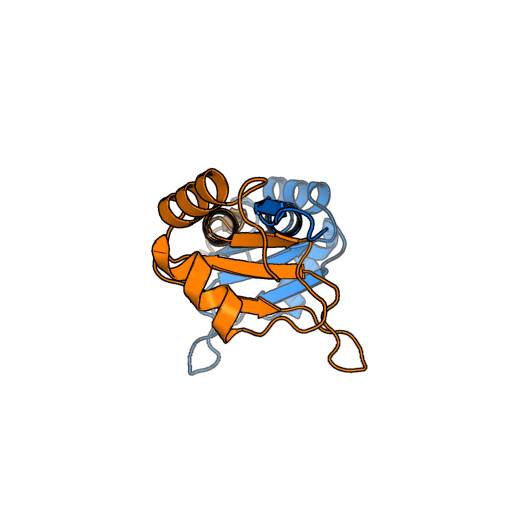 1 6 ? 2.965 -14.117 -11.492 1 94.38 6 GLN B O 1
ATOM 712 N N . VAL B 1 7 ? 5.031 -14.539 -10.664 1 94.81 7 VAL B N 1
ATOM 713 C CA . VAL B 1 7 ? 4.734 -14.031 -9.328 1 94.81 7 VAL B CA 1
ATOM 714 C C . VAL B 1 7 ? 5.742 -12.953 -8.945 1 94.81 7 VAL B C 1
ATOM 716 O O . VAL B 1 7 ? 6.953 -13.148 -9.07 1 94.81 7 VAL B O 1
ATOM 719 N N . LYS B 1 8 ? 5.215 -11.742 -8.641 1 92.12 8 LYS B N 1
ATOM 720 C CA . LYS B 1 8 ? 6.055 -10.641 -8.172 1 92.12 8 LYS B CA 1
ATOM 721 C C . LYS B 1 8 ? 5.371 -9.875 -7.043 1 92.12 8 LYS B C 1
ATOM 723 O O . LYS B 1 8 ? 4.172 -10.039 -6.809 1 92.12 8 LYS B O 1
ATOM 728 N N . TYR B 1 9 ? 6.164 -9.078 -6.297 1 88.94 9 TYR B N 1
ATOM 729 C CA . TYR B 1 9 ? 5.523 -8.172 -5.355 1 88.94 9 TYR B CA 1
ATOM 730 C C . TYR B 1 9 ? 4.582 -7.211 -6.074 1 88.94 9 TYR B C 1
ATOM 732 O O . TYR B 1 9 ? 4.879 -6.762 -7.188 1 88.94 9 TYR B O 1
ATOM 740 N N . ALA B 1 10 ? 3.42 -6.984 -5.492 1 84.31 10 ALA B N 1
ATOM 741 C CA . ALA B 1 10 ? 2.49 -6.023 -6.078 1 84.31 10 ALA B CA 1
ATOM 742 C C . ALA B 1 10 ? 3.09 -4.617 -6.098 1 84.31 10 ALA B C 1
ATOM 744 O O . ALA B 1 10 ? 3.49 -4.094 -5.055 1 84.31 10 ALA B O 1
ATOM 745 N N . ASP B 1 11 ? 4.016 -4.332 -7.004 1 65.75 11 ASP B N 1
ATOM 746 C CA . ASP B 1 11 ? 4.77 -3.09 -7.113 1 65.75 11 ASP B CA 1
ATOM 747 C C . ASP B 1 11 ? 3.844 -1.877 -7.047 1 65.75 11 ASP B C 1
ATOM 749 O O . ASP B 1 11 ? 4.148 -0.892 -6.375 1 65.75 11 ASP B O 1
ATOM 753 N N . GLY B 1 12 ? 2.736 -1.916 -7.852 1 63.75 12 GLY B N 1
ATOM 754 C CA . GLY B 1 12 ? 1.911 -0.721 -7.918 1 63.75 12 GLY B CA 1
ATOM 755 C C . GLY B 1 12 ? 1.471 -0.222 -6.555 1 63.75 12 GLY B C 1
ATOM 756 O O . GLY B 1 12 ? 1.317 0.983 -6.352 1 63.75 12 GLY B O 1
ATOM 757 N N . GLU B 1 13 ? 1.541 -1.123 -5.754 1 61.16 13 GLU B N 1
ATOM 758 C CA . GLU B 1 13 ? 1.049 -0.748 -4.43 1 61.16 13 GLU B CA 1
ATOM 759 C C . GLU B 1 13 ? 2.113 0.006 -3.639 1 61.16 13 GLU B C 1
ATOM 761 O O . GLU B 1 13 ? 1.793 0.904 -2.857 1 61.16 13 GLU B O 1
ATOM 766 N N . LEU B 1 14 ? 3.275 -0.394 -3.902 1 61 14 LEU B N 1
ATOM 767 C CA . LEU B 1 14 ? 4.359 0.298 -3.217 1 61 14 LEU B CA 1
ATOM 768 C C . LEU B 1 14 ? 4.398 1.772 -3.604 1 61 14 LEU B C 1
ATOM 770 O O . LEU B 1 14 ? 4.535 2.643 -2.74 1 61 14 LEU B O 1
ATOM 774 N N . GLU B 1 15 ? 4.324 1.952 -4.887 1 62.62 15 GLU B N 1
ATOM 775 C CA . GLU B 1 15 ? 4.324 3.332 -5.363 1 62.62 15 GLU B CA 1
ATOM 776 C C . GLU B 1 15 ? 3.156 4.121 -4.777 1 62.62 15 GLU B C 1
ATOM 778 O O . GLU B 1 15 ? 3.303 5.293 -4.43 1 62.62 15 GLU B O 1
ATOM 783 N N . ARG B 1 16 ? 2.115 3.391 -4.578 1 67.19 16 ARG B N 1
ATOM 784 C CA . ARG B 1 16 ? 0.909 4.043 -4.078 1 67.19 16 ARG B CA 1
ATOM 785 C C . ARG B 1 16 ? 1.046 4.387 -2.602 1 67.19 16 ARG B C 1
ATOM 787 O O . ARG B 1 16 ? 0.548 5.422 -2.152 1 67.19 16 ARG B O 1
ATOM 794 N N . LEU B 1 17 ? 1.913 3.68 -1.959 1 70.38 17 LEU B N 1
ATOM 795 C CA . LEU B 1 17 ? 2.102 3.883 -0.526 1 70.38 17 LEU B CA 1
ATOM 796 C C . LEU B 1 17 ? 3 5.086 -0.262 1 70.38 17 LEU B C 1
ATOM 798 O O . LEU B 1 17 ? 2.777 5.836 0.692 1 70.38 17 LEU B O 1
ATOM 802 N N . GLU B 1 18 ? 3.877 5.371 -1.224 1 75.75 18 GLU B N 1
ATOM 803 C CA . GLU B 1 18 ? 4.859 6.434 -1.023 1 75.75 18 GLU B CA 1
ATOM 804 C C . GLU B 1 18 ? 4.215 7.809 -1.144 1 75.75 18 GLU B C 1
ATOM 806 O O . GLU B 1 18 ? 4.789 8.812 -0.708 1 75.75 18 GLU B O 1
ATOM 811 N N . HIS B 1 19 ? 3.006 7.762 -1.649 1 87.75 19 HIS B N 1
ATOM 812 C CA . HIS B 1 19 ? 2.334 9.047 -1.789 1 87.75 19 HIS B CA 1
ATOM 813 C C . HIS B 1 19 ? 1.234 9.211 -0.745 1 87.75 19 HIS B C 1
ATOM 815 O O . HIS B 1 19 ? 0.444 10.156 -0.813 1 87.75 19 HIS B O 1
ATOM 821 N N . LYS B 1 20 ? 1.229 8.312 0.254 1 90.38 20 LYS B N 1
ATOM 822 C CA . LYS B 1 20 ? 0.229 8.359 1.316 1 90.38 20 LYS B CA 1
ATOM 823 C C . LYS B 1 20 ? 0.852 8.797 2.639 1 90.38 20 LYS B C 1
ATOM 825 O O . LYS B 1 20 ? 1.903 8.289 3.033 1 90.38 20 LYS B O 1
ATOM 830 N N . LEU B 1 21 ? 0.135 9.719 3.363 1 93.81 21 LEU B N 1
ATOM 831 C CA . LEU B 1 21 ? 0.6 10.258 4.637 1 93.81 21 LEU B CA 1
ATOM 832 C C . LEU B 1 21 ? -0.378 9.93 5.758 1 93.81 21 LEU B C 1
ATOM 834 O O . 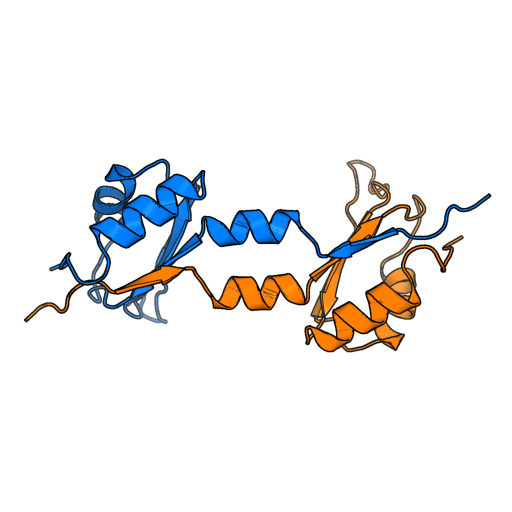LEU B 1 21 ? -1.592 9.898 5.539 1 93.81 21 LEU B O 1
ATOM 838 N N . PHE B 1 22 ? 0.215 9.656 6.863 1 92.88 22 PHE B N 1
ATOM 839 C CA . PHE B 1 22 ? -0.486 9.711 8.141 1 92.88 22 PHE B CA 1
ATOM 840 C C . PHE B 1 22 ? -0.371 11.094 8.766 1 92.88 22 PHE B C 1
ATOM 842 O O . PHE B 1 22 ? 0.717 11.672 8.812 1 92.88 22 PHE B O 1
ATOM 849 N N . ILE B 1 23 ? -1.492 11.594 9.289 1 95.38 23 ILE B N 1
ATOM 850 C CA . ILE B 1 23 ? -1.552 12.875 9.992 1 95.38 23 ILE B CA 1
ATOM 851 C C . ILE B 1 23 ? -2.09 12.656 11.406 1 95.38 23 ILE B C 1
ATOM 853 O O . ILE B 1 23 ? -3.193 12.133 11.578 1 95.38 23 ILE B O 1
ATOM 857 N N . GLY B 1 24 ? -1.264 12.992 12.383 1 94.81 24 GLY B N 1
ATOM 858 C CA . GLY B 1 24 ? -1.667 12.875 13.773 1 94.81 24 GLY B CA 1
ATOM 859 C C . GLY B 1 24 ? -1.749 14.219 14.484 1 94.81 24 GLY B C 1
ATOM 860 O O . GLY B 1 24 ? -1.387 15.25 13.914 1 9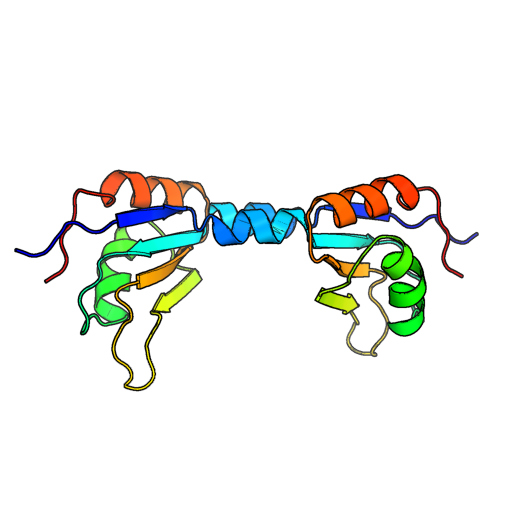4.81 24 GLY B O 1
ATOM 861 N N . MET B 1 25 ? -2.385 14.062 15.68 1 92.75 25 MET B N 1
ATOM 862 C CA . MET B 1 25 ? -2.533 15.211 16.562 1 92.75 25 MET B CA 1
ATOM 863 C C . MET B 1 25 ? -3.535 16.219 16 1 92.75 25 MET B C 1
ATOM 865 O O . MET B 1 25 ? -3.344 17.422 16.125 1 92.75 25 MET B O 1
ATOM 869 N N . LEU B 1 26 ? -4.477 15.688 15.336 1 93.62 26 LEU B N 1
ATOM 870 C CA . LEU B 1 26 ? -5.578 16.516 14.852 1 93.62 26 LEU B CA 1
ATOM 871 C C . LEU B 1 26 ? -6.559 16.828 15.977 1 93.62 26 LEU B C 1
ATOM 873 O O . LEU B 1 26 ? -6.84 15.961 16.812 1 93.62 26 LEU B O 1
ATOM 877 N N . PRO B 1 27 ? -7.035 18.047 15.961 1 91.06 27 PRO B N 1
ATOM 878 C CA . PRO B 1 27 ? -8.109 18.328 16.922 1 91.06 27 PRO B CA 1
ATOM 879 C C . PRO B 1 27 ? -9.32 17.422 16.734 1 91.06 27 PRO B C 1
ATOM 881 O O . PRO B 1 27 ? -9.609 16.984 15.625 1 91.06 27 PRO B O 1
ATOM 884 N N . LYS B 1 28 ? -10.117 17.219 17.828 1 86.81 28 LYS B N 1
ATOM 885 C CA . LYS B 1 28 ? -11.266 16.312 17.828 1 86.81 28 LYS B CA 1
ATOM 886 C C . LYS B 1 28 ? -12.336 16.797 16.859 1 86.81 28 LYS B C 1
ATOM 888 O O . LYS B 1 28 ? -13.039 15.977 16.25 1 86.81 28 LYS B O 1
ATOM 893 N N . ASN B 1 29 ? -12.422 18.109 16.625 1 87.25 29 ASN B N 1
ATOM 894 C CA . ASN B 1 29 ? -13.508 18.656 15.812 1 87.25 29 ASN B CA 1
ATOM 895 C C . ASN B 1 29 ? -13.016 19.094 14.445 1 87.25 29 ASN B C 1
ATOM 897 O O . ASN B 1 29 ? -13.688 19.875 13.766 1 87.25 29 ASN B O 1
ATOM 901 N N . VAL B 1 30 ? -11.906 18.562 14.078 1 90.5 30 VAL B N 1
ATOM 902 C CA . VAL B 1 30 ? -11.359 19 12.797 1 90.5 30 VAL B CA 1
ATOM 903 C C . VAL B 1 30 ? -12.242 18.5 11.656 1 90.5 30 VAL B C 1
ATOM 905 O O . VAL B 1 30 ? -12.773 17.391 11.711 1 90.5 30 VAL B O 1
ATOM 908 N N . SER B 1 31 ? -12.383 19.359 10.617 1 90.25 31 SER B N 1
ATOM 909 C CA . SER B 1 31 ? -13.164 18.984 9.445 1 90.25 31 SER B CA 1
ATOM 910 C C . SER B 1 31 ? -12.266 18.578 8.281 1 90.25 31 SER B C 1
ATOM 912 O O . SER B 1 31 ? -11.102 18.984 8.227 1 90.25 31 SER B O 1
ATOM 914 N N . GLU B 1 32 ? -12.836 17.859 7.301 1 93 32 GLU B N 1
ATOM 915 C CA . GLU B 1 32 ? -12.117 17.5 6.082 1 93 32 GLU B CA 1
ATOM 916 C C . GLU B 1 32 ? -11.734 18.75 5.289 1 93 32 GLU B C 1
ATOM 918 O O . GLU B 1 32 ? -10.664 18.797 4.676 1 93 32 GLU B O 1
ATOM 923 N N . VAL B 1 33 ? -12.594 19.719 5.359 1 94.62 33 VAL B N 1
ATOM 924 C CA . VAL B 1 33 ? -12.352 20.953 4.629 1 94.62 33 VAL B CA 1
ATOM 925 C C . VAL B 1 33 ? -11.102 21.641 5.16 1 94.62 33 VAL B C 1
ATOM 927 O O . VAL B 1 33 ? -10.25 22.094 4.383 1 94.62 33 VAL B O 1
ATOM 930 N N . GLU B 1 34 ? -10.938 21.672 6.441 1 94.38 34 GLU B N 1
ATOM 931 C CA . GLU B 1 34 ? -9.781 22.312 7.062 1 94.38 34 GLU B CA 1
ATOM 932 C C . GLU B 1 34 ? -8.484 21.578 6.723 1 94.38 34 GLU B C 1
ATOM 934 O O . GLU B 1 34 ? -7.484 22.219 6.379 1 94.38 34 GLU B O 1
ATOM 939 N N . VAL B 1 35 ? -8.539 20.312 6.77 1 96.19 35 VAL B N 1
ATOM 940 C CA . VAL B 1 35 ? -7.355 19.516 6.461 1 96.19 35 VAL B CA 1
ATOM 941 C C . VAL B 1 35 ? -6.996 19.672 4.988 1 96.19 35 VAL B C 1
ATOM 943 O O . VAL B 1 35 ? -5.836 19.906 4.648 1 96.19 35 VAL B O 1
ATOM 946 N N . SER B 1 36 ? -7.957 19.609 4.137 1 97.19 36 SER B N 1
ATOM 947 C CA . SER B 1 36 ? -7.73 19.719 2.701 1 97.19 36 SER B CA 1
ATOM 948 C C . SER B 1 36 ? -7.16 21.078 2.338 1 97.19 36 SER B C 1
ATOM 950 O O . SER B 1 36 ? -6.293 21.188 1.469 1 97.19 36 SER B O 1
ATOM 952 N N . ALA B 1 37 ? -7.637 22.078 2.971 1 96.81 37 ALA B N 1
ATOM 953 C CA . ALA B 1 37 ? -7.164 23.438 2.688 1 96.81 37 ALA B CA 1
ATOM 954 C C . ALA B 1 37 ? -5.668 23.562 2.975 1 96.81 37 ALA B C 1
ATOM 956 O O . ALA B 1 37 ? -4.934 24.188 2.205 1 96.81 37 ALA B O 1
ATOM 957 N N . LEU B 1 38 ? -5.254 23 3.98 1 97 38 LEU B N 1
ATOM 958 C CA . LEU B 1 38 ? -3.848 23.062 4.367 1 97 38 LEU B CA 1
ATOM 959 C C . LEU B 1 38 ? -2.986 22.234 3.428 1 97 38 LEU B C 1
ATOM 961 O O . LEU B 1 38 ? -1.962 22.703 2.93 1 97 38 LEU B O 1
ATOM 965 N N . PHE B 1 39 ? -3.33 21.078 3.133 1 98.12 39 PHE B N 1
ATOM 966 C CA . PHE B 1 39 ? -2.48 20.109 2.449 1 98.12 39 PHE B CA 1
ATOM 967 C C . PHE B 1 39 ? -2.547 20.312 0.938 1 98.12 39 PHE B C 1
ATOM 969 O O . PHE B 1 39 ? -1.654 19.875 0.211 1 98.12 39 PHE B O 1
ATOM 976 N N . SER B 1 40 ? -3.578 20.969 0.465 1 98.19 40 SER B N 1
ATOM 977 C CA . SER B 1 40 ? -3.697 21.219 -0.967 1 98.19 40 SER B CA 1
ATOM 978 C C . SER B 1 40 ? -2.637 22.203 -1.447 1 98.19 40 SER B C 1
ATOM 980 O O . SER B 1 40 ? -2.389 22.328 -2.648 1 98.19 40 SER B O 1
ATOM 982 N N . LYS B 1 41 ? -2.033 22.812 -0.553 1 98 41 LYS B N 1
ATOM 983 C CA . LYS B 1 41 ? -0.959 23.734 -0.881 1 98 41 LYS B CA 1
ATOM 984 C C . LYS B 1 41 ? 0.24 23.016 -1.479 1 98 41 LYS B C 1
ATOM 986 O O . LYS B 1 41 ? 1.084 23.625 -2.135 1 98 41 LYS B O 1
ATOM 991 N N . TYR B 1 42 ? 0.292 21.766 -1.307 1 98 42 TYR B N 1
ATOM 992 C CA . TYR B 1 42 ? 1.505 21.031 -1.661 1 98 42 TYR B CA 1
ATOM 993 C C . TYR B 1 42 ? 1.246 20.078 -2.811 1 98 42 TYR B C 1
ATOM 995 O O . TYR B 1 42 ? 2.135 19.312 -3.207 1 98 42 TYR B O 1
ATOM 1003 N N . GLY B 1 43 ? 0.066 20.062 -3.252 1 97.62 43 GLY B N 1
ATOM 1004 C CA . GLY B 1 43 ? -0.217 19.203 -4.391 1 97.62 43 GLY B CA 1
ATOM 1005 C C . GLY B 1 43 ? -1.674 18.797 -4.48 1 97.62 43 GLY B C 1
ATOM 1006 O O . GLY B 1 43 ? -2.523 19.344 -3.775 1 97.62 43 GLY B O 1
ATOM 1007 N N . THR B 1 44 ? -1.892 17.859 -5.449 1 97.69 44 THR B N 1
ATOM 1008 C CA . THR B 1 44 ? -3.236 17.344 -5.684 1 97.69 44 THR 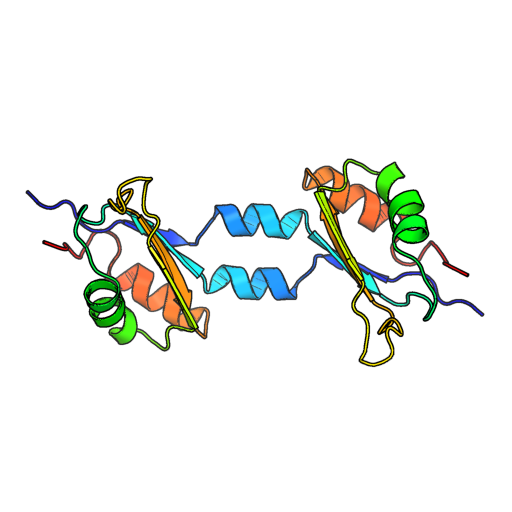B CA 1
ATOM 1009 C C . THR B 1 44 ? -3.549 16.203 -4.73 1 97.69 44 THR B C 1
ATOM 1011 O O . THR B 1 44 ? -2.881 15.164 -4.758 1 97.69 44 THR B O 1
ATOM 1014 N N . ILE B 1 45 ? -4.652 16.359 -3.961 1 96.5 45 ILE B N 1
ATOM 1015 C CA . ILE B 1 45 ? -5.09 15.32 -3.033 1 96.5 45 ILE B CA 1
ATOM 1016 C C . ILE B 1 45 ? -6.016 14.344 -3.75 1 96.5 45 ILE B C 1
ATOM 1018 O O . ILE B 1 45 ? -7.031 14.742 -4.32 1 96.5 45 ILE B O 1
ATOM 1022 N N . LYS B 1 46 ? -5.609 13.039 -3.707 1 93.75 46 LYS B N 1
ATOM 1023 C CA . LYS B 1 46 ? -6.41 12 -4.352 1 93.75 46 LYS B CA 1
ATOM 1024 C C . LYS B 1 46 ? -7.41 11.391 -3.371 1 93.75 46 LYS B C 1
ATOM 1026 O O . LYS B 1 46 ? -8.477 10.922 -3.777 1 93.75 46 LYS B O 1
ATOM 1031 N N . ASP B 1 47 ? -7.039 11.336 -2.146 1 91.81 47 ASP B N 1
ATOM 1032 C CA . ASP B 1 47 ? -7.867 10.742 -1.101 1 91.81 47 ASP B CA 1
ATOM 1033 C C . ASP B 1 47 ? -7.555 11.352 0.262 1 91.81 47 ASP B C 1
ATOM 1035 O O . ASP B 1 47 ? -6.398 11.664 0.56 1 91.81 47 ASP B O 1
ATOM 1039 N N . LEU B 1 48 ? -8.664 11.617 1.045 1 94.19 48 LEU B N 1
ATOM 1040 C CA . LEU B 1 48 ? -8.547 12.094 2.418 1 94.19 48 LEU B CA 1
ATOM 1041 C C . LEU B 1 48 ? -9.562 11.398 3.32 1 94.19 48 LEU B C 1
ATOM 1043 O O . LEU B 1 48 ? -10.766 11.445 3.057 1 94.19 48 LEU B O 1
ATOM 1047 N N . GLN B 1 49 ? -8.953 10.742 4.375 1 90 49 GLN B N 1
ATOM 1048 C CA . GLN B 1 49 ? -9.805 10.039 5.328 1 90 49 GLN B CA 1
ATOM 1049 C C . GLN B 1 49 ? -9.477 10.445 6.762 1 90 49 GLN B C 1
ATOM 1051 O O . GLN B 1 49 ? -8.375 10.172 7.254 1 90 49 GLN B O 1
ATOM 1056 N N . ILE B 1 50 ? -10.477 11.023 7.426 1 90.75 50 ILE B N 1
ATOM 1057 C CA . ILE B 1 50 ? -10.336 11.305 8.852 1 90.75 50 ILE B CA 1
ATOM 1058 C C . ILE B 1 50 ? -10.945 10.156 9.656 1 90.75 50 ILE B C 1
ATOM 1060 O O . ILE B 1 50 ? -12.07 9.727 9.383 1 90.75 50 ILE B O 1
ATOM 1064 N N . LEU B 1 51 ? -10.133 9.586 10.578 1 86.44 51 LEU B N 1
ATOM 1065 C CA . LEU B 1 51 ? -10.641 8.484 11.391 1 86.44 51 LEU B CA 1
ATOM 1066 C C . LEU B 1 51 ? -11.523 9.008 12.523 1 86.44 51 LEU B C 1
ATOM 1068 O O . LEU B 1 51 ? -11.102 9.875 13.289 1 86.44 51 LEU B O 1
ATOM 1072 N N . ARG B 1 52 ? -12.703 8.641 12.438 1 79.81 52 ARG B N 1
ATOM 1073 C CA . ARG B 1 52 ? -13.68 9.07 13.438 1 79.81 52 ARG B CA 1
ATOM 1074 C C . ARG B 1 52 ? -14.18 7.883 14.258 1 79.81 52 ARG B C 1
ATOM 1076 O O . ARG B 1 52 ? -14.273 6.766 13.75 1 79.81 52 ARG B O 1
ATOM 1083 N N . GLY B 1 53 ? -14.281 8.109 15.617 1 72.25 53 GLY B N 1
ATOM 1084 C CA . GLY B 1 53 ? -14.906 7.125 16.484 1 72.25 53 GLY B CA 1
ATOM 1085 C C . GLY B 1 53 ? -16.406 7.059 16.312 1 72.25 53 GLY B C 1
ATOM 1086 O O . GLY B 1 53 ? -16.953 7.574 15.344 1 72.25 53 GLY B O 1
ATOM 1087 N N . SER B 1 54 ? -16.984 6.27 17.219 1 67.88 54 SER B N 1
ATOM 1088 C CA . SER B 1 54 ? -18.406 5.977 17.188 1 67.88 54 SER B CA 1
ATOM 1089 C C . SER B 1 54 ? -19.234 7.258 17.266 1 67.88 54 SER B C 1
ATOM 1091 O O . SER B 1 54 ? -20.328 7.328 16.703 1 67.88 54 SER B O 1
ATOM 1093 N N . GLN B 1 55 ? -18.781 8.156 17.938 1 65.69 55 GLN B N 1
ATOM 1094 C CA . GLN B 1 55 ? -19.547 9.383 18.078 1 65.69 55 GLN B CA 1
ATOM 1095 C C . GLN B 1 55 ? -19.125 10.422 17.047 1 65.69 55 GLN B C 1
ATOM 1097 O O . GLN B 1 55 ? -19.297 11.625 17.266 1 65.69 55 GLN B O 1
ATOM 1102 N N . GLN B 1 56 ? -18.531 9.992 15.961 1 66.81 56 GLN B N 1
ATOM 1103 C CA . GLN B 1 56 ? -18.094 10.891 14.898 1 66.81 56 GLN B CA 1
ATOM 1104 C C . GLN B 1 56 ? -16.984 11.812 15.375 1 66.81 56 GLN B C 1
ATOM 1106 O O . GLN B 1 56 ? -16.703 12.836 14.75 1 66.81 56 GLN B O 1
ATOM 1111 N N . THR B 1 57 ? -16.531 11.523 16.594 1 66.94 57 THR B N 1
ATOM 1112 C CA . THR B 1 57 ? -15.391 12.266 17.094 1 66.94 57 THR B CA 1
ATOM 1113 C C . THR B 1 57 ? -14.094 11.734 16.484 1 66.94 57 THR B C 1
ATOM 1115 O O . THR B 1 57 ? -13.945 10.531 16.281 1 66.94 57 THR B O 1
ATOM 1118 N N . SER B 1 58 ? -13.312 12.695 15.953 1 70.31 58 SER B N 1
ATOM 1119 C CA . SER B 1 58 ? -12.031 12.32 15.359 1 70.31 58 SER B CA 1
ATOM 1120 C C . SER B 1 58 ? -11.141 11.609 16.375 1 70.31 58 SER B C 1
ATOM 1122 O O . SER B 1 58 ? -11.125 11.969 17.547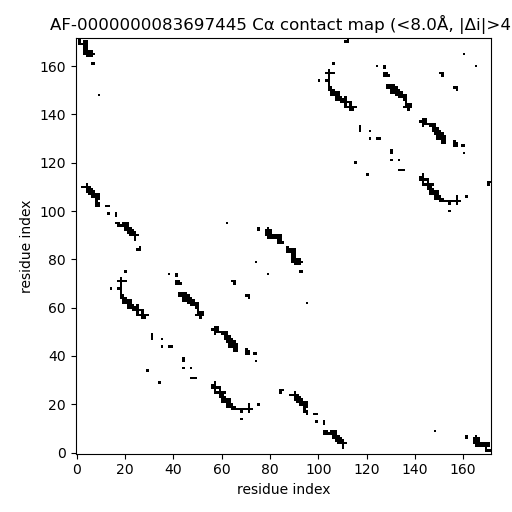 1 70.31 58 SER B O 1
ATOM 1124 N N . LYS B 1 59 ? -10.523 10.547 15.953 1 79.69 59 LYS B N 1
ATOM 1125 C CA . LYS B 1 59 ? -9.523 9.891 16.781 1 79.69 59 LYS B CA 1
ATOM 1126 C C . LYS B 1 59 ? -8.203 10.656 16.766 1 79.69 59 LYS B C 1
ATOM 1128 O O . LYS B 1 59 ? -7.18 10.148 17.219 1 79.69 59 LYS B O 1
ATOM 1133 N N . GLY B 1 60 ? -8.219 11.914 16.188 1 89.75 60 GLY B N 1
ATOM 1134 C CA . GLY B 1 60 ? -7.035 12.758 16.188 1 89.75 60 GLY B CA 1
ATOM 1135 C C . GLY B 1 60 ? -6.062 12.406 15.07 1 89.75 60 GLY B C 1
ATOM 1136 O O . GLY B 1 60 ? -4.871 12.711 15.164 1 89.75 60 GLY B O 1
ATOM 1137 N N . CYS B 1 61 ? -6.582 11.672 14.07 1 93.5 61 CYS B N 1
ATOM 1138 C CA . CYS B 1 61 ? -5.648 11.328 13 1 93.5 61 CYS B CA 1
ATOM 1139 C C . CYS B 1 61 ? -6.371 11.227 11.664 1 93.5 61 CYS B C 1
ATOM 1141 O O . CYS B 1 61 ? -7.602 11.188 11.617 1 93.5 61 CYS B O 1
ATOM 1143 N N . ALA B 1 62 ? -5.617 11.289 10.57 1 93 62 ALA B N 1
ATOM 1144 C CA . ALA B 1 62 ? -6.129 11.172 9.203 1 93 62 ALA B CA 1
ATOM 1145 C C . ALA B 1 62 ? -5.105 10.508 8.289 1 93 62 ALA B C 1
ATOM 1147 O O . ALA B 1 62 ? -3.912 10.477 8.594 1 93 62 ALA B O 1
ATOM 1148 N N . PHE B 1 63 ? -5.633 9.922 7.223 1 91.81 63 PHE B N 1
ATOM 1149 C CA . PHE B 1 63 ? -4.809 9.461 6.109 1 91.81 63 PHE B CA 1
ATOM 1150 C C . PHE B 1 63 ? -5.066 10.305 4.863 1 91.81 63 PHE B C 1
ATOM 1152 O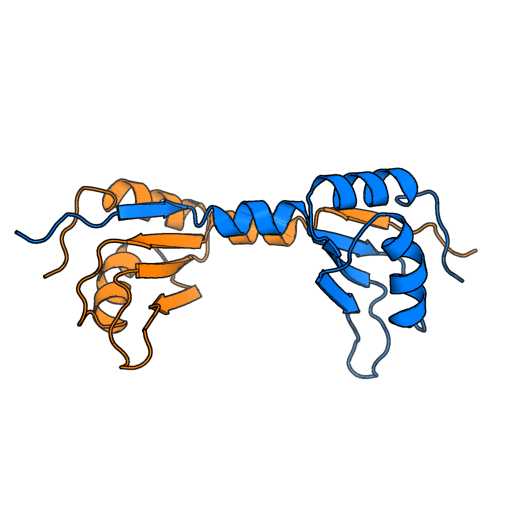 O . PHE B 1 63 ? -6.219 10.57 4.516 1 91.81 63 PHE B O 1
ATOM 1159 N N . LEU B 1 64 ? -3.887 10.703 4.25 1 94.88 64 LEU B N 1
ATOM 1160 C CA . LEU B 1 64 ? -3.955 11.562 3.068 1 94.88 64 LEU B CA 1
ATOM 1161 C C . LEU B 1 64 ? -3.08 11.008 1.947 1 94.88 64 LEU B C 1
ATOM 1163 O O . LEU B 1 64 ? -1.923 10.648 2.178 1 94.88 64 LEU B O 1
ATOM 1167 N N . LYS B 1 65 ? -3.701 10.938 0.751 1 91.62 65 LYS B N 1
ATOM 1168 C CA . LYS B 1 65 ? -2.971 10.453 -0.418 1 91.62 65 LYS B CA 1
ATOM 1169 C C . LYS B 1 65 ? -2.816 11.555 -1.462 1 91.62 65 LYS B C 1
ATOM 1171 O O . LYS B 1 65 ? -3.803 12.172 -1.879 1 91.62 65 LYS B O 1
ATOM 1176 N N . TYR B 1 66 ? -1.533 11.688 -1.951 1 95.81 66 TYR B N 1
ATOM 1177 C CA . TYR B 1 66 ? -1.254 12.648 -3.016 1 95.81 66 TYR B CA 1
ATOM 1178 C C . TYR B 1 66 ? -1.173 11.953 -4.367 1 95.81 66 TYR B C 1
ATOM 1180 O O . TYR B 1 66 ? -1.11 10.719 -4.438 1 95.81 66 TYR B O 1
ATOM 1188 N N . GLU B 1 67 ? -1.202 12.812 -5.34 1 93.19 67 GLU B N 1
ATOM 1189 C CA . GLU B 1 67 ? -1.034 12.32 -6.703 1 93.19 67 GLU B CA 1
ATOM 1190 C C . GLU B 1 67 ? 0.378 11.789 -6.93 1 93.19 67 GLU B C 1
ATOM 1192 O O . GLU B 1 67 ? 0.57 10.812 -7.656 1 93.19 67 GLU B O 1
ATOM 1197 N N . THR B 1 68 ? 1.389 12.43 -6.316 1 89.88 68 THR B N 1
ATOM 1198 C CA . THR B 1 68 ? 2.766 11.992 -6.527 1 89.88 68 THR B CA 1
ATOM 1199 C C . THR B 1 68 ? 3.518 11.914 -5.199 1 89.88 68 THR B C 1
ATOM 1201 O O . THR B 1 68 ? 3.123 12.555 -4.219 1 89.88 68 THR B O 1
ATOM 1204 N N . LYS B 1 69 ? 4.582 11.18 -5.281 1 89.44 69 LYS B N 1
ATOM 1205 C CA . LYS B 1 69 ? 5.457 11.039 -4.121 1 89.44 69 LYS B CA 1
ATOM 1206 C C . LYS B 1 69 ? 6.102 12.375 -3.754 1 89.44 69 LYS B C 1
ATOM 1208 O O . LYS B 1 69 ? 6.273 12.68 -2.572 1 89.44 69 LYS B O 1
ATOM 1213 N N . GLU B 1 70 ? 6.473 13.156 -4.738 1 94.31 70 GLU B N 1
ATOM 1214 C CA . GLU B 1 70 ? 7.113 14.445 -4.52 1 94.31 70 GLU B CA 1
ATOM 1215 C C . GLU B 1 70 ? 6.207 15.383 -3.732 1 94.31 70 GLU B C 1
ATOM 1217 O O . GLU B 1 70 ? 6.676 16.125 -2.859 1 94.31 70 GLU B O 1
ATOM 1222 N N . GLN B 1 71 ? 4.965 15.32 -4.035 1 96.75 71 GLN B N 1
ATOM 1223 C CA . GLN B 1 71 ? 3.998 16.141 -3.322 1 96.75 71 GLN B CA 1
ATOM 1224 C C . GLN B 1 71 ? 3.906 15.742 -1.854 1 96.75 71 GLN B C 1
ATOM 1226 O O . GLN B 1 71 ? 3.859 16.594 -0.969 1 96.75 71 GLN B O 1
ATOM 1231 N N . ALA B 1 72 ? 3.861 14.438 -1.581 1 95.5 72 ALA B N 1
ATOM 1232 C CA . ALA B 1 72 ? 3.807 13.922 -0.215 1 95.5 72 ALA B CA 1
ATOM 1233 C C . ALA B 1 72 ? 5.039 14.344 0.581 1 95.5 72 ALA B C 1
ATOM 1235 O O . ALA B 1 72 ? 4.926 14.781 1.729 1 95.5 72 ALA B O 1
ATOM 1236 N N . LEU B 1 73 ? 6.152 14.242 -0.075 1 94 73 LEU B N 1
ATOM 1237 C CA . LEU B 1 73 ? 7.402 14.625 0.569 1 94 73 LEU B CA 1
ATOM 1238 C C . LEU B 1 73 ? 7.414 16.125 0.893 1 94 73 LEU B C 1
ATOM 1240 O O . LEU B 1 73 ? 7.82 16.516 1.986 1 94 73 LEU B O 1
ATOM 1244 N N . ALA B 1 74 ? 6.984 16.938 0.003 1 97.25 74 ALA B N 1
ATOM 1245 C CA . ALA B 1 74 ? 6.926 18.391 0.216 1 97.25 74 ALA B CA 1
ATOM 1246 C C . ALA B 1 74 ? 6.035 18.734 1.407 1 97.25 74 ALA B C 1
ATOM 1248 O O . ALA B 1 74 ? 6.402 19.547 2.246 1 97.25 74 ALA B O 1
ATOM 1249 N N . ALA B 1 75 ? 4.898 18.125 1.439 1 97.75 75 ALA B N 1
ATOM 1250 C CA . ALA B 1 75 ? 3.969 18.375 2.543 1 97.75 75 ALA B CA 1
ATOM 1251 C C . ALA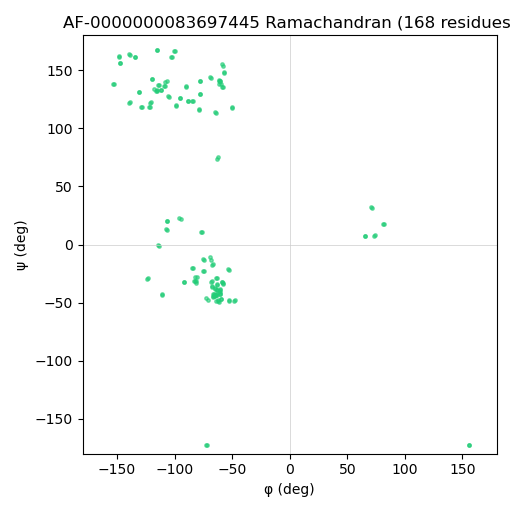 B 1 75 ? 4.578 17.938 3.875 1 97.75 75 ALA B C 1
ATOM 1253 O O . ALA B 1 75 ? 4.496 18.672 4.867 1 97.75 75 ALA B O 1
ATOM 1254 N N . LEU B 1 76 ? 5.09 16.75 3.881 1 96.31 76 LEU B N 1
ATOM 1255 C CA . LEU B 1 76 ? 5.723 16.219 5.078 1 96.31 76 LEU B CA 1
ATOM 1256 C C . LEU B 1 76 ? 6.781 17.172 5.617 1 96.31 76 LEU B C 1
ATOM 1258 O O . LEU B 1 76 ? 6.773 17.5 6.805 1 96.31 76 LEU B O 1
ATOM 1262 N N . GLU B 1 77 ? 7.648 17.656 4.746 1 96.56 77 GLU B N 1
ATOM 1263 C CA . GLU B 1 77 ? 8.75 18.531 5.133 1 96.56 77 GLU B CA 1
ATOM 1264 C C . GLU B 1 77 ? 8.234 19.891 5.602 1 96.56 77 GLU B C 1
ATOM 1266 O O . GLU B 1 77 ? 8.797 20.5 6.52 1 96.56 77 GLU B O 1
ATOM 1271 N N . ALA B 1 78 ? 7.207 20.312 5.074 1 97.44 78 ALA B N 1
ATOM 1272 C CA . ALA B 1 78 ? 6.691 21.641 5.352 1 97.44 78 ALA B CA 1
ATOM 1273 C C . ALA B 1 78 ? 5.883 21.672 6.645 1 97.44 78 ALA B C 1
ATOM 1275 O O . ALA B 1 78 ? 5.883 22.656 7.371 1 97.44 78 ALA B O 1
ATOM 1276 N N . ILE B 1 79 ? 5.211 20.547 6.988 1 97.19 79 ILE B N 1
ATOM 1277 C CA . ILE B 1 79 ? 4.16 20.625 7.996 1 97.19 79 ILE B CA 1
ATOM 1278 C C . ILE B 1 79 ? 4.609 19.891 9.266 1 97.19 79 ILE B C 1
ATOM 1280 O O . ILE B 1 79 ? 4.328 20.344 10.375 1 97.19 79 ILE B O 1
ATOM 1284 N N . ASN B 1 80 ? 5.219 18.734 9.102 1 96.75 80 ASN B N 1
ATOM 1285 C CA . ASN B 1 80 ? 5.551 17.891 10.242 1 96.75 80 ASN B CA 1
ATOM 1286 C C . ASN B 1 80 ? 6.281 18.672 11.328 1 96.75 80 ASN B C 1
ATOM 1288 O O . ASN B 1 80 ? 7.352 19.234 11.086 1 96.75 80 ASN B O 1
ATOM 1292 N N . GLY B 1 81 ? 5.637 18.703 12.461 1 96.19 81 GLY B N 1
ATOM 1293 C CA . GLY B 1 81 ? 6.246 19.344 13.617 1 96.19 81 GLY B CA 1
ATOM 1294 C C . GLY B 1 81 ? 6.27 20.859 13.523 1 96.19 81 GLY B C 1
ATOM 1295 O O . GLY B 1 81 ? 6.875 21.516 14.367 1 96.19 81 GLY B O 1
ATOM 1296 N N . LYS B 1 82 ? 5.645 21.469 12.547 1 95.5 82 LYS B N 1
ATOM 1297 C CA . LYS B 1 82 ? 5.773 22.906 12.305 1 95.5 82 LYS B CA 1
ATOM 1298 C C . LYS B 1 82 ? 4.406 23.594 12.32 1 95.5 82 LYS B C 1
ATOM 1300 O O . LYS B 1 82 ? 4.312 24.781 12.586 1 95.5 82 LYS B O 1
ATOM 1305 N N . HIS B 1 83 ? 3.393 22.875 11.961 1 95.25 83 HIS B N 1
ATOM 1306 C CA . HIS B 1 83 ? 2.061 23.469 11.844 1 95.25 83 HIS B CA 1
ATOM 1307 C C . HIS B 1 83 ? 1.155 23 12.977 1 95.25 83 HIS B C 1
ATOM 1309 O O . HIS B 1 83 ? 1.188 21.828 13.367 1 95.25 83 HIS B O 1
ATOM 1315 N N . LYS B 1 84 ? 0.366 23.953 13.469 1 93.25 84 LYS B N 1
ATOM 1316 C CA . LYS B 1 84 ? -0.648 23.672 14.477 1 93.25 84 LYS B CA 1
ATOM 1317 C C . LYS B 1 84 ? -2.051 23.938 13.945 1 93.25 84 LYS B C 1
ATOM 1319 O O . LYS B 1 84 ? -2.26 24.906 13.211 1 93.25 84 LYS B O 1
ATOM 1324 N N . MET B 1 85 ? -2.908 22.938 14.203 1 87.12 85 MET B N 1
ATOM 1325 C CA . MET B 1 85 ? -4.312 23.156 13.867 1 87.12 85 MET B CA 1
ATOM 1326 C C . MET B 1 85 ? -5.137 23.422 15.117 1 87.12 85 MET B C 1
ATOM 1328 O O . MET B 1 85 ? -4.887 22.828 16.172 1 87.12 85 MET B O 1
ATOM 1332 N N . GLU B 1 86 ? -5.91 24.516 15.164 1 77.62 86 GLU B N 1
ATOM 1333 C CA . GLU B 1 86 ? -6.746 24.922 16.297 1 77.62 86 GLU B CA 1
ATOM 1334 C C . GLU B 1 86 ? -8.227 24.75 15.969 1 77.62 86 GLU B C 1
ATOM 1336 O O . GLU B 1 86 ? -8.625 24.828 14.805 1 77.62 86 GLU B O 1
#